Protein AF-A0A2V9JL42-F1 (afdb_monomer_lite)

Secondary structure (DSSP, 8-state):
-------------------------PPPPPPPPGGGG-----GGG-EEEESTTSSSSEEEEEEEEEGGG-SSS--EEEEEEE--

Radius of gyration: 34.68 Å; chains: 1; bounding box: 93×29×80 Å

pLDDT: mean 77.69, std 18.37, range [42.59, 96.94]

Sequence (84 aa):
MSSLRVTTFLLVTGLLTLSQTGQQKGAPKASPSLPLRIFRTDPARYQNAVKAHSGAGSLRYMILIDGSIFNTNLLFIHRGVLAP

Foldseek 3Di:
DDDDDDDDDDDPDDPPPPPPPPPPPPDPDDDDDPVVVDFDDDPVQWDKDQCVPVDHDIKIKGFRFAQVPDPDPDGGDMDIDGDD

Structure (mmCIF, N/CA/C/O backbone):
data_AF-A0A2V9JL42-F1
#
_entry.id   AF-A0A2V9JL42-F1
#
loop_
_atom_site.group_PDB
_atom_site.id
_atom_site.type_symbol
_atom_site.label_atom_id
_atom_site.label_alt_id
_atom_site.label_comp_id
_atom_site.label_asym_id
_atom_site.label_entity_id
_atom_site.label_seq_id
_atom_site.pdbx_PDB_ins_code
_atom_site.Cartn_x
_atom_site.Cartn_y
_atom_site.Cartn_z
_atom_site.occupancy
_atom_site.B_iso_or_equiv
_atom_site.auth_seq_id
_atom_site.auth_comp_id
_atom_site.auth_asym_id
_atom_site.auth_atom_id
_atom_site.pdbx_PDB_model_num
ATOM 1 N N . MET A 1 1 ? -77.247 -18.546 66.071 1.00 48.66 1 MET A N 1
ATOM 2 C CA . MET A 1 1 ? -76.224 -18.536 65.002 1.00 48.66 1 MET A CA 1
ATOM 3 C C . MET A 1 1 ? -76.822 -17.783 63.823 1.00 48.66 1 MET A C 1
ATOM 5 O O . MET A 1 1 ? -77.695 -18.323 63.165 1.00 48.66 1 MET A O 1
ATOM 9 N N . SER A 1 2 ? -76.478 -16.509 63.636 1.00 48.75 2 SER A N 1
ATOM 10 C CA . SER A 1 2 ? -76.932 -15.714 62.486 1.00 48.75 2 SER A CA 1
ATOM 11 C C . SER A 1 2 ? -75.823 -14.730 62.135 1.00 48.75 2 SER A C 1
ATOM 13 O O . SER A 1 2 ? -75.304 -14.039 63.012 1.00 48.75 2 SER A O 1
ATOM 15 N N . SER A 1 3 ? -75.362 -14.819 60.893 1.00 44.72 3 SER A N 1
ATOM 16 C CA . SER A 1 3 ? -74.051 -14.385 60.429 1.00 44.72 3 SER A CA 1
ATOM 17 C C . SER A 1 3 ? -73.970 -12.892 60.116 1.00 44.72 3 SER A C 1
ATOM 19 O O . SER A 1 3 ? -74.824 -12.311 59.451 1.00 44.72 3 SER A O 1
ATOM 21 N N . LEU A 1 4 ? -72.852 -12.348 60.583 1.00 46.34 4 LEU A N 1
ATOM 22 C CA . LEU A 1 4 ? -72.173 -11.090 60.303 1.00 46.34 4 LEU A CA 1
ATOM 23 C C . LEU A 1 4 ? -72.356 -10.548 58.869 1.00 46.34 4 LEU A C 1
ATOM 25 O O . LEU A 1 4 ? -72.104 -11.244 57.887 1.00 46.34 4 LEU A O 1
ATOM 29 N N . ARG A 1 5 ? -72.724 -9.265 58.764 1.00 62.75 5 ARG A N 1
ATOM 30 C CA . ARG A 1 5 ? -72.647 -8.472 57.528 1.00 62.75 5 ARG A CA 1
ATOM 31 C C . ARG A 1 5 ? -71.200 -8.036 57.293 1.00 62.75 5 ARG A C 1
ATOM 33 O O . ARG A 1 5 ? -70.595 -7.483 58.206 1.00 62.75 5 ARG A O 1
ATOM 40 N N . VAL A 1 6 ? -70.677 -8.205 56.079 1.00 45.56 6 VAL A N 1
ATOM 41 C CA . VAL A 1 6 ? -69.418 -7.574 55.651 1.00 45.56 6 VAL A CA 1
ATOM 42 C C . VAL A 1 6 ? -69.632 -6.933 54.286 1.00 45.56 6 VAL A C 1
ATOM 44 O O . VAL A 1 6 ? -69.812 -7.596 53.269 1.00 45.56 6 VAL A O 1
ATOM 47 N N . THR A 1 7 ? -69.672 -5.609 54.328 1.00 48.75 7 THR A N 1
ATOM 48 C CA . THR A 1 7 ? -69.772 -4.675 53.214 1.00 48.75 7 THR A CA 1
ATOM 49 C C . THR A 1 7 ? -68.495 -4.718 52.376 1.00 48.75 7 THR A C 1
ATO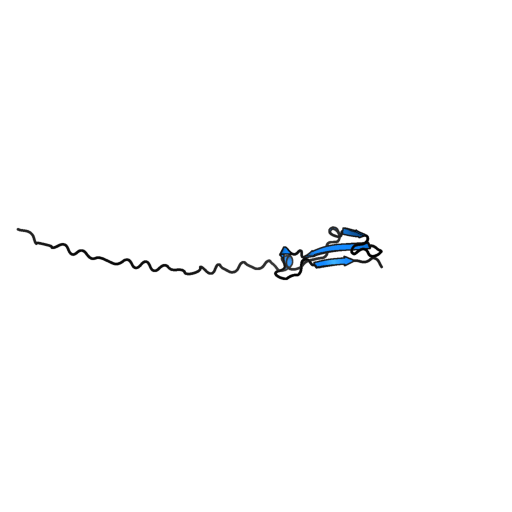M 51 O O . THR A 1 7 ? -67.392 -4.584 52.900 1.00 48.75 7 THR A O 1
ATOM 54 N N . THR A 1 8 ? -68.656 -4.884 51.066 1.00 45.41 8 THR A N 1
ATOM 55 C CA . THR A 1 8 ? -67.620 -4.772 50.036 1.00 45.41 8 THR A CA 1
ATOM 56 C C . THR A 1 8 ? -66.876 -3.435 50.133 1.00 45.41 8 THR A C 1
ATOM 58 O O . THR A 1 8 ? -67.476 -2.382 49.934 1.00 45.41 8 THR A O 1
ATOM 61 N N . PHE A 1 9 ? -65.565 -3.473 50.385 1.00 42.59 9 PHE A N 1
ATOM 62 C CA . PHE A 1 9 ? -64.663 -2.334 50.194 1.00 42.59 9 PHE A CA 1
ATOM 63 C C . PHE A 1 9 ? -63.774 -2.627 48.981 1.00 42.59 9 PHE A C 1
ATOM 65 O O . PHE A 1 9 ? -62.907 -3.498 49.022 1.00 42.59 9 PHE A O 1
ATOM 72 N N . LEU A 1 10 ? -64.043 -1.938 47.872 1.00 45.91 10 LEU A N 1
ATOM 73 C CA . LEU A 1 10 ? -63.291 -2.050 46.626 1.00 45.91 10 LEU A CA 1
ATOM 74 C C . LEU A 1 10 ? -62.007 -1.211 46.760 1.00 45.91 10 LEU A C 1
ATOM 76 O O . LEU A 1 10 ? -62.036 0.0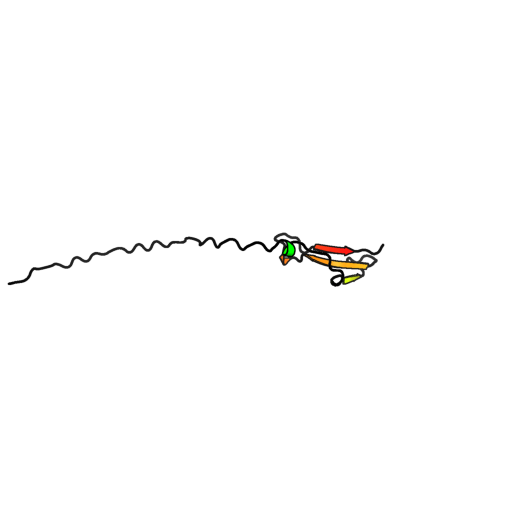11 46.622 1.00 45.91 10 LEU A O 1
ATOM 80 N N . LEU A 1 11 ? -60.888 -1.858 47.092 1.00 44.25 11 LEU A N 1
ATOM 81 C CA . LEU A 1 11 ? -59.570 -1.225 47.167 1.00 44.25 11 LEU A CA 1
ATOM 82 C C . LEU A 1 11 ? -58.999 -1.096 45.743 1.00 44.25 11 LEU A C 1
ATOM 84 O O . LEU A 1 11 ? -58.498 -2.061 45.170 1.00 44.25 11 LEU A O 1
ATOM 88 N N . VAL A 1 12 ? -59.105 0.098 45.156 1.00 48.97 12 VAL A N 1
ATOM 89 C CA . VAL A 1 12 ? -58.421 0.462 43.906 1.00 48.97 12 VAL A CA 1
ATOM 90 C C . VAL A 1 12 ? -56.942 0.683 44.222 1.00 48.97 12 VAL A C 1
ATOM 92 O O . VAL A 1 12 ? -56.518 1.780 44.580 1.00 48.97 12 VAL A O 1
ATOM 95 N N . THR A 1 13 ? -56.147 -0.380 44.129 1.00 54.75 13 THR A N 1
ATOM 96 C CA . THR A 1 13 ? -54.688 -0.306 44.250 1.00 54.75 13 THR A CA 1
ATOM 97 C C . THR A 1 13 ? -54.107 0.091 42.894 1.00 54.75 13 THR A C 1
ATOM 99 O O . THR A 1 13 ? -54.017 -0.722 41.975 1.00 54.75 13 THR A O 1
ATOM 102 N N . GLY A 1 14 ? -53.744 1.368 42.751 1.00 45.53 14 GLY A N 1
ATOM 103 C CA . GLY A 1 14 ? -53.034 1.888 41.586 1.00 45.53 14 GLY A CA 1
ATOM 104 C C . GLY A 1 14 ? -51.671 1.216 41.427 1.00 45.53 14 GLY A C 1
ATOM 105 O O . GLY A 1 14 ? -50.755 1.454 42.213 1.00 45.53 14 GLY A O 1
ATOM 106 N N . LEU A 1 15 ? -51.534 0.377 40.400 1.00 55.62 15 LEU A N 1
ATOM 107 C CA . LEU A 1 15 ? -50.272 -0.251 40.025 1.00 55.62 15 LEU A CA 1
ATOM 108 C C . LEU A 1 15 ? -49.467 0.736 39.168 1.00 55.62 15 LEU A C 1
ATOM 110 O O . LEU A 1 15 ? -49.526 0.721 37.940 1.00 55.62 15 LEU A O 1
ATOM 114 N N . LEU A 1 16 ? -48.746 1.635 39.840 1.00 47.75 16 LEU A N 1
ATOM 115 C CA . LEU A 1 16 ? -47.770 2.533 39.228 1.00 47.75 16 LEU A CA 1
ATOM 116 C C . LEU A 1 16 ? -46.648 1.684 38.605 1.00 47.75 16 LEU A C 1
ATOM 118 O O . LEU A 1 16 ? -45.724 1.244 39.287 1.00 47.75 16 LEU A O 1
ATOM 122 N N . THR A 1 17 ? -46.750 1.405 37.305 1.00 59.53 17 THR A N 1
ATOM 123 C CA . THR A 1 17 ? -45.715 0.701 36.541 1.00 59.53 17 THR A CA 1
ATOM 124 C C . THR A 1 17 ? -44.580 1.686 36.278 1.00 59.53 17 THR A C 1
ATOM 126 O O . THR A 1 17 ? -44.592 2.444 35.309 1.00 59.53 17 THR A O 1
ATOM 129 N N . LEU A 1 18 ? -43.604 1.724 37.186 1.00 60.69 18 LEU A N 1
ATOM 130 C CA . LEU A 1 18 ? -42.370 2.473 36.985 1.00 60.69 18 LEU A CA 1
ATOM 131 C C . LEU A 1 18 ? -41.615 1.815 35.820 1.00 60.69 18 LEU A C 1
ATOM 133 O O . LEU A 1 18 ? -40.991 0.766 35.975 1.00 60.69 18 LEU A O 1
ATOM 137 N N . SER A 1 19 ? -41.723 2.404 34.629 1.00 57.06 19 SER A N 1
ATOM 138 C CA . SER A 1 19 ? -40.950 1.991 33.461 1.00 57.06 19 SER A CA 1
ATOM 139 C C . SER A 1 19 ? -39.476 2.268 33.746 1.00 57.06 19 SER A C 1
ATOM 141 O O . SER A 1 19 ? -39.015 3.403 33.644 1.00 57.06 19 SER A O 1
ATOM 143 N N . GLN A 1 20 ? -38.733 1.239 34.151 1.00 58.66 20 GLN A N 1
ATOM 144 C CA . GLN A 1 20 ? -37.279 1.299 34.230 1.00 58.66 20 GLN A CA 1
ATOM 145 C C . GLN A 1 20 ? -36.718 1.383 32.806 1.00 58.66 20 GLN A C 1
ATOM 147 O O . GLN A 1 20 ? -36.391 0.373 32.191 1.00 58.66 20 GLN A O 1
ATOM 152 N N . THR A 1 21 ? -36.544 2.593 32.280 1.00 52.06 21 THR A N 1
ATOM 153 C CA . THR A 1 21 ? -35.627 2.843 31.159 1.00 52.06 21 THR A CA 1
ATOM 154 C C . THR A 1 21 ? -34.193 2.886 31.690 1.00 52.06 21 THR A C 1
ATOM 156 O O . THR A 1 21 ? -33.487 3.884 31.565 1.00 52.06 21 THR A O 1
ATOM 159 N N . GLY A 1 22 ? -33.762 1.816 32.356 1.00 51.34 22 GLY A N 1
ATOM 160 C CA . GLY A 1 22 ? -32.353 1.605 32.644 1.00 51.34 22 GLY A CA 1
ATOM 161 C C . GLY A 1 22 ? -31.709 1.082 31.371 1.00 51.34 22 GLY A C 1
ATOM 162 O O . GLY A 1 22 ? -31.874 -0.091 31.049 1.00 51.34 22 GLY A O 1
ATOM 163 N N . GLN A 1 23 ? -30.998 1.933 30.624 1.00 59.59 23 GLN A N 1
ATOM 164 C CA . GLN A 1 23 ? -30.086 1.439 29.597 1.00 59.59 23 GLN A CA 1
ATOM 165 C C . GLN A 1 23 ? -29.120 0.463 30.271 1.00 59.59 23 GLN A C 1
ATOM 167 O O . GLN A 1 23 ? -28.242 0.874 31.033 1.00 59.59 23 GLN A O 1
ATOM 172 N N . GLN A 1 24 ? -29.288 -0.834 30.005 1.00 58.09 24 GLN A N 1
ATOM 173 C CA . GLN A 1 24 ? -28.269 -1.825 30.306 1.00 58.09 24 GLN A CA 1
ATOM 174 C C . GLN A 1 24 ? -27.024 -1.406 29.528 1.00 58.09 24 GLN A C 1
ATOM 176 O O . GLN A 1 24 ? -26.931 -1.593 28.315 1.00 58.09 24 GLN A O 1
ATOM 181 N N . LYS A 1 25 ? -26.083 -0.768 30.226 1.00 59.75 25 LYS A N 1
ATOM 182 C CA . LYS A 1 25 ? -24.759 -0.447 29.709 1.00 59.75 25 LYS A CA 1
ATOM 183 C C . LYS A 1 25 ? -24.072 -1.781 29.441 1.00 59.75 25 LYS A C 1
ATOM 185 O O . LYS A 1 25 ? -23.504 -2.378 30.352 1.00 59.75 25 LYS A O 1
ATOM 190 N N . GLY A 1 26 ? -24.215 -2.280 28.213 1.00 59.84 26 GLY A N 1
ATOM 191 C CA . GLY A 1 26 ? -23.558 -3.500 27.765 1.00 59.84 26 GLY A CA 1
ATOM 192 C C . GLY A 1 26 ? -22.078 -3.433 28.123 1.00 59.84 26 GLY A C 1
ATOM 193 O O . GLY A 1 26 ? -21.449 -2.379 27.982 1.00 59.84 26 GLY A O 1
ATOM 194 N N . ALA A 1 27 ? -21.539 -4.533 28.649 1.00 72.69 27 ALA A N 1
ATOM 195 C CA . ALA A 1 27 ? -20.122 -4.620 28.968 1.00 72.69 27 ALA A CA 1
ATOM 196 C C . ALA A 1 27 ? -19.293 -4.208 27.735 1.00 72.69 27 ALA A C 1
ATOM 198 O O . ALA A 1 27 ? -19.655 -4.578 26.611 1.00 72.69 27 ALA A O 1
ATOM 199 N N . PRO A 1 28 ? -18.212 -3.427 27.905 1.00 69.94 28 PRO A N 1
ATOM 200 C CA . PRO A 1 28 ? -17.401 -2.994 26.779 1.00 69.94 28 PRO A CA 1
ATOM 201 C C . PRO A 1 28 ? -16.883 -4.220 26.026 1.00 69.94 28 PRO A C 1
ATOM 203 O O . PRO A 1 28 ? -16.297 -5.128 26.618 1.00 69.94 28 PRO A O 1
ATOM 206 N N . LYS A 1 29 ? -17.112 -4.248 24.710 1.00 74.38 29 LYS A N 1
ATOM 207 C CA . LYS A 1 29 ? -16.557 -5.271 23.822 1.00 74.38 29 LYS A CA 1
ATOM 208 C C . LYS A 1 29 ? -15.041 -5.298 24.018 1.00 74.38 29 LYS A C 1
ATOM 210 O O . LYS A 1 29 ? -14.387 -4.269 23.860 1.00 74.38 29 LYS A O 1
ATOM 215 N N . ALA A 1 30 ? -14.497 -6.459 24.377 1.00 79.12 30 ALA A N 1
ATOM 216 C CA . ALA A 1 30 ? -13.064 -6.614 24.582 1.00 79.12 30 ALA A CA 1
ATOM 217 C C . ALA A 1 30 ? -12.301 -6.197 23.316 1.00 79.12 30 ALA A C 1
ATOM 219 O O . ALA A 1 30 ? -12.635 -6.619 22.205 1.00 79.12 30 ALA A O 1
ATOM 220 N N . SER A 1 31 ? -11.274 -5.365 23.488 1.00 77.69 31 SER A N 1
ATOM 221 C CA . SER A 1 31 ? -10.381 -4.999 22.392 1.00 77.69 31 SER A CA 1
ATOM 222 C C . SER A 1 31 ? -9.667 -6.248 21.861 1.00 77.69 31 SER A C 1
ATOM 224 O O . SER A 1 31 ? -9.293 -7.111 22.661 1.00 77.69 31 SER A O 1
ATOM 226 N N . PRO A 1 32 ? -9.408 -6.348 20.544 1.00 78.94 32 PRO A N 1
ATOM 227 C CA . PRO A 1 32 ? -8.633 -7.450 19.977 1.00 78.94 32 PRO A CA 1
ATOM 228 C C . PRO A 1 32 ? -7.282 -7.625 20.688 1.00 78.94 32 PRO A C 1
ATOM 230 O O . PRO A 1 32 ? -6.700 -6.665 21.206 1.00 78.94 32 PRO A O 1
ATOM 233 N N . SER A 1 33 ? -6.738 -8.842 20.703 1.00 83.31 33 SER A N 1
ATOM 234 C CA . SER A 1 33 ? -5.402 -9.097 21.259 1.00 83.31 33 SER A CA 1
ATOM 235 C C . SER A 1 33 ? -4.327 -8.259 20.540 1.00 83.31 33 SER A C 1
ATOM 237 O O . SER A 1 33 ? -4.519 -7.818 19.407 1.00 83.31 33 SER A O 1
ATOM 239 N N . LEU A 1 34 ? -3.189 -7.988 21.193 1.00 79.69 34 LEU A N 1
ATOM 240 C CA . LEU A 1 34 ? -2.099 -7.202 20.586 1.00 79.69 34 LEU A CA 1
ATOM 241 C C . LEU A 1 34 ? -1.625 -7.753 19.225 1.00 79.69 34 LEU A C 1
ATOM 243 O O . LEU A 1 34 ? -1.440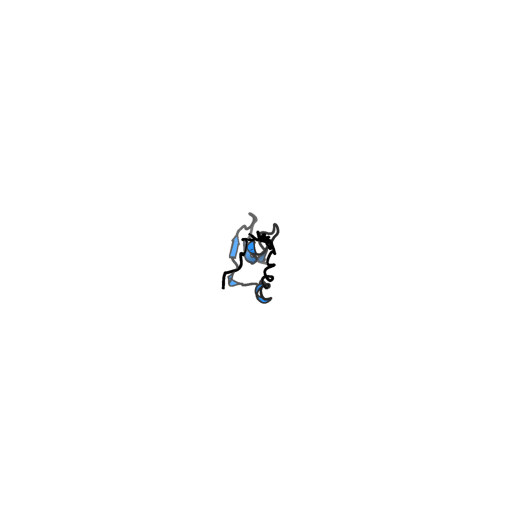 -6.947 18.314 1.00 79.69 34 LEU A O 1
ATOM 247 N N . PRO A 1 35 ? -1.485 -9.080 19.015 1.00 79.62 35 PRO A N 1
ATOM 248 C CA . PRO A 1 35 ? -1.122 -9.619 17.704 1.00 79.62 35 PRO A C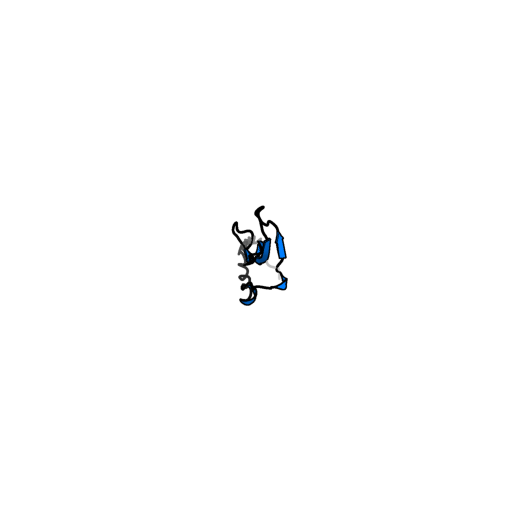A 1
ATOM 249 C C . PRO A 1 35 ? -2.089 -9.229 16.582 1.00 79.62 35 PRO A C 1
ATOM 251 O O . PRO A 1 35 ? -1.636 -9.013 15.463 1.00 79.62 35 PRO A O 1
ATOM 254 N N . LEU A 1 36 ? -3.381 -9.079 16.893 1.00 77.19 36 LEU A N 1
ATOM 255 C CA . LEU A 1 36 ? -4.421 -8.658 15.947 1.00 77.19 36 LEU A CA 1
ATOM 256 C C . LEU A 1 36 ? -4.430 -7.142 15.689 1.00 77.19 36 LEU A C 1
ATOM 258 O O . LEU A 1 36 ? -5.149 -6.679 14.812 1.00 77.19 36 LEU A O 1
ATOM 262 N N . ARG A 1 37 ? -3.646 -6.362 16.444 1.00 79.25 37 ARG A N 1
ATOM 263 C CA . ARG A 1 37 ? -3.502 -4.904 16.286 1.00 79.25 37 ARG A CA 1
ATOM 264 C C . ARG A 1 37 ? -2.199 -4.492 15.597 1.00 79.25 37 ARG A C 1
ATOM 266 O O . ARG A 1 37 ? -2.044 -3.326 15.248 1.00 79.25 37 ARG A O 1
ATOM 273 N N . ILE A 1 38 ? -1.257 -5.421 15.414 1.00 86.31 38 ILE A N 1
ATOM 274 C CA . ILE A 1 38 ? 0.044 -5.156 14.786 1.00 86.31 38 ILE A CA 1
ATOM 275 C C . ILE A 1 38 ? 0.028 -5.695 13.358 1.00 86.31 38 ILE A C 1
ATOM 277 O O . ILE A 1 38 ? 0.174 -6.898 13.127 1.00 86.31 38 ILE A O 1
ATOM 281 N N . PHE A 1 39 ? -0.088 -4.786 12.395 1.00 88.94 39 PHE A N 1
ATOM 282 C CA . PHE A 1 39 ? -0.013 -5.113 10.976 1.00 88.94 39 PHE A CA 1
ATOM 283 C C . PHE A 1 39 ? 1.442 -5.353 10.565 1.00 88.94 39 PHE A C 1
ATOM 285 O O . PHE A 1 39 ? 2.323 -4.530 10.820 1.00 88.94 39 PHE A O 1
ATOM 292 N N . ARG A 1 40 ? 1.704 -6.501 9.938 1.00 91.06 40 ARG A N 1
ATOM 293 C CA . ARG A 1 40 ? 3.049 -6.931 9.535 1.00 91.06 40 ARG A CA 1
ATOM 294 C C . ARG A 1 40 ? 3.194 -6.923 8.024 1.00 91.06 40 ARG A C 1
ATOM 296 O O . ARG A 1 40 ? 2.221 -7.034 7.285 1.00 91.06 40 ARG A O 1
ATOM 303 N N . THR A 1 41 ? 4.441 -6.799 7.581 1.00 93.31 41 THR A N 1
ATOM 304 C CA . THR A 1 41 ? 4.771 -6.999 6.172 1.00 93.31 41 THR A CA 1
ATOM 305 C C . THR A 1 41 ? 4.610 -8.461 5.802 1.00 93.31 41 THR A C 1
ATOM 307 O O . THR A 1 41 ? 5.128 -9.326 6.500 1.00 93.31 41 THR A O 1
ATOM 310 N N . ASP A 1 42 ? 3.927 -8.701 4.689 1.00 93.62 42 ASP A N 1
ATOM 311 C CA . ASP A 1 42 ? 3.791 -10.012 4.070 1.00 93.62 42 ASP A CA 1
ATOM 312 C C . ASP A 1 42 ? 4.229 -9.902 2.599 1.00 93.62 42 ASP A C 1
ATOM 314 O O . ASP A 1 42 ? 3.530 -9.272 1.796 1.00 93.62 42 ASP A O 1
ATOM 318 N N . PRO A 1 43 ? 5.392 -10.469 2.229 1.00 93.56 43 PRO A N 1
ATOM 319 C CA . PRO A 1 43 ? 5.900 -10.424 0.861 1.00 93.56 43 PRO A CA 1
ATOM 320 C C . PRO A 1 43 ? 4.938 -11.001 -0.184 1.00 93.56 43 PRO A C 1
ATOM 322 O O . PRO A 1 43 ? 4.948 -10.530 -1.323 1.00 93.56 43 PRO A O 1
ATOM 325 N N . ALA A 1 44 ? 4.097 -11.972 0.190 1.00 96.81 44 ALA A N 1
ATOM 326 C CA . ALA A 1 44 ? 3.157 -12.621 -0.724 1.00 96.81 44 ALA A CA 1
ATOM 327 C C . ALA A 1 44 ? 1.965 -11.722 -1.095 1.00 96.81 44 ALA A C 1
ATOM 329 O O . ALA A 1 44 ? 1.275 -11.979 -2.077 1.00 96.81 44 ALA A O 1
ATOM 330 N N . ARG A 1 45 ? 1.728 -10.648 -0.331 1.00 95.88 45 ARG A N 1
ATOM 331 C CA . ARG A 1 45 ? 0.607 -9.717 -0.537 1.00 95.88 45 ARG A CA 1
ATOM 332 C C . ARG A 1 45 ? 0.963 -8.500 -1.390 1.00 95.88 45 ARG A C 1
ATOM 334 O O . ARG A 1 45 ? 0.112 -7.633 -1.589 1.00 95.88 45 ARG A O 1
ATOM 341 N N . TYR A 1 46 ? 2.202 -8.405 -1.872 1.00 96.94 46 TYR A N 1
ATOM 342 C CA . TYR A 1 46 ? 2.611 -7.311 -2.747 1.00 96.94 46 TYR A CA 1
ATOM 343 C C . TYR A 1 46 ? 2.085 -7.493 -4.163 1.00 96.94 46 TYR A C 1
ATOM 345 O O . TYR A 1 46 ? 2.293 -8.533 -4.779 1.00 96.94 46 TYR A O 1
ATOM 353 N N . GLN A 1 47 ? 1.523 -6.418 -4.698 1.00 95.75 47 GLN A N 1
ATOM 354 C CA . GLN A 1 47 ? 1.109 -6.292 -6.084 1.00 95.75 47 GLN A CA 1
ATOM 355 C C . GLN A 1 47 ? 1.981 -5.276 -6.816 1.00 95.75 47 GLN A C 1
ATOM 357 O O . GLN A 1 47 ? 2.494 -4.328 -6.217 1.00 95.75 47 GLN A O 1
ATOM 362 N N . ASN A 1 48 ? 2.144 -5.472 -8.122 1.00 95.38 48 ASN A N 1
ATOM 363 C CA . ASN A 1 48 ? 2.845 -4.531 -8.987 1.00 95.38 48 ASN A CA 1
ATOM 364 C C . ASN A 1 48 ? 1.841 -3.534 -9.579 1.00 95.38 48 ASN A C 1
ATOM 366 O O . ASN A 1 48 ? 0.864 -3.939 -10.203 1.00 95.38 48 ASN A O 1
ATOM 370 N N . ALA A 1 49 ? 2.109 -2.239 -9.429 1.00 93.81 49 ALA A N 1
ATOM 371 C CA . ALA A 1 49 ? 1.398 -1.164 -10.107 1.00 93.81 49 ALA A CA 1
ATOM 372 C C . ALA A 1 49 ? 2.355 -0.425 -11.044 1.00 93.81 49 ALA A C 1
ATOM 374 O O . ALA A 1 49 ? 3.362 0.134 -10.610 1.00 93.81 49 ALA A O 1
ATOM 375 N N . VAL A 1 50 ? 2.022 -0.400 -12.331 1.00 93.88 50 VAL A N 1
ATOM 376 C CA . VAL A 1 50 ? 2.735 0.384 -13.346 1.00 93.88 50 VAL A CA 1
ATOM 377 C C . VAL A 1 50 ? 2.014 1.717 -13.501 1.00 93.88 50 VAL A C 1
ATOM 379 O O . VAL A 1 50 ? 0.785 1.736 -13.550 1.00 93.88 50 VAL A O 1
ATOM 382 N N . LYS A 1 51 ? 2.757 2.829 -13.560 1.00 92.06 51 LYS A N 1
ATOM 383 C CA . LYS A 1 51 ? 2.184 4.185 -13.647 1.00 92.06 51 LYS A CA 1
ATOM 384 C C . LYS A 1 51 ? 1.110 4.459 -12.580 1.00 92.06 51 LYS A C 1
ATOM 386 O O . LYS A 1 51 ? 0.066 5.028 -12.883 1.00 92.06 51 LYS A O 1
ATOM 391 N N . ALA A 1 52 ? 1.373 4.073 -11.325 1.00 88.75 52 ALA A N 1
ATOM 392 C CA . ALA A 1 52 ? 0.399 4.108 -10.221 1.00 88.75 52 ALA A CA 1
ATOM 393 C C . ALA A 1 52 ? -0.326 5.462 -10.035 1.00 88.75 52 ALA A C 1
ATOM 395 O O . ALA A 1 52 ? -1.450 5.489 -9.549 1.00 88.75 52 ALA A O 1
ATOM 396 N N . HIS A 1 53 ? 0.301 6.569 -10.450 1.00 89.75 53 HIS A N 1
ATOM 397 C CA . HIS A 1 53 ? -0.272 7.920 -10.425 1.00 89.75 53 HIS A CA 1
ATOM 398 C C . HIS A 1 53 ? -0.014 8.661 -11.748 1.00 89.75 53 HIS A C 1
ATOM 400 O O . HIS A 1 53 ? 0.395 9.819 -11.749 1.00 89.75 53 HIS A O 1
ATOM 406 N N . SER A 1 54 ? -0.139 7.963 -12.882 1.00 89.81 54 SER A N 1
ATOM 407 C CA . SER A 1 54 ? 0.116 8.483 -14.241 1.00 89.81 54 SER A CA 1
ATOM 408 C C . SER A 1 54 ? 1.555 8.946 -14.534 1.00 89.81 54 SER A C 1
ATOM 410 O O . SER A 1 54 ? 1.852 9.345 -15.657 1.00 89.81 54 SER A O 1
ATOM 412 N N . GLY A 1 55 ? 2.465 8.859 -13.562 1.00 88.12 55 GLY A N 1
ATOM 413 C CA . GLY A 1 55 ? 3.899 9.081 -13.745 1.00 88.12 55 GLY A CA 1
ATOM 414 C C . GLY A 1 55 ? 4.617 7.891 -14.387 1.00 88.12 55 GLY A C 1
ATOM 415 O O . GLY A 1 55 ? 4.048 6.813 -14.557 1.00 88.12 55 GLY A O 1
ATOM 416 N N . ALA A 1 56 ? 5.890 8.078 -14.730 1.00 90.62 56 ALA A N 1
ATOM 417 C CA . ALA A 1 56 ? 6.748 6.996 -15.200 1.00 90.62 56 ALA A CA 1
ATOM 418 C C . ALA A 1 56 ? 7.146 6.051 -14.051 1.00 90.62 56 ALA A C 1
ATOM 420 O O . ALA A 1 56 ? 7.265 6.466 -12.900 1.00 90.62 56 ALA A O 1
ATOM 421 N N . GLY A 1 57 ? 7.388 4.784 -14.387 1.00 91.62 57 GLY A N 1
ATOM 422 C CA . GLY A 1 57 ? 7.899 3.782 -13.454 1.00 91.62 57 GLY A CA 1
ATOM 423 C C . GLY A 1 57 ? 6.838 2.870 -12.841 1.00 91.62 57 GLY A C 1
ATOM 424 O O . GLY A 1 57 ? 5.670 2.842 -13.249 1.00 91.62 57 GLY A O 1
ATOM 425 N N . SER A 1 58 ? 7.296 2.092 -11.865 1.00 93.69 58 SER A N 1
ATOM 426 C CA . SER A 1 58 ? 6.533 1.027 -11.221 1.00 93.69 58 SER A CA 1
ATOM 427 C C . SER A 1 58 ? 6.693 1.095 -9.707 1.00 93.69 58 SER A C 1
ATOM 429 O O . SER A 1 58 ? 7.755 1.444 -9.194 1.00 93.69 58 SER A O 1
ATOM 431 N N . LEU A 1 59 ? 5.637 0.713 -8.998 1.00 94.50 59 LEU A N 1
ATOM 432 C CA . LEU A 1 59 ? 5.589 0.601 -7.547 1.00 94.50 59 LEU A CA 1
ATOM 433 C C . LEU A 1 59 ? 5.133 -0.811 -7.185 1.00 94.50 59 LEU A C 1
ATOM 435 O O . LEU A 1 59 ? 4.120 -1.285 -7.701 1.00 94.50 59 LEU A O 1
ATOM 439 N N . ARG A 1 60 ? 5.826 -1.466 -6.254 1.00 96.38 60 ARG A N 1
ATOM 440 C CA . ARG A 1 60 ? 5.264 -2.635 -5.568 1.00 96.38 60 ARG A CA 1
ATOM 441 C C . ARG A 1 60 ? 4.531 -2.152 -4.334 1.00 96.38 60 ARG A C 1
ATOM 443 O O . ARG A 1 60 ? 5.108 -1.394 -3.562 1.00 96.38 60 ARG A O 1
ATOM 450 N N . TYR A 1 61 ? 3.296 -2.575 -4.112 1.00 95.81 61 TYR A N 1
ATOM 451 C CA . TYR A 1 61 ? 2.538 -2.143 -2.941 1.00 95.81 61 TYR A CA 1
ATOM 452 C C . TYR A 1 61 ? 1.761 -3.285 -2.298 1.00 95.81 61 TYR A C 1
ATOM 454 O O . TYR A 1 61 ? 1.365 -4.231 -2.969 1.00 95.81 61 TYR A O 1
ATOM 462 N N . MET A 1 62 ? 1.513 -3.179 -0.996 1.00 96.00 62 MET A N 1
ATOM 463 C CA . MET A 1 62 ? 0.561 -4.029 -0.281 1.00 96.00 62 MET A CA 1
ATOM 464 C C . MET A 1 62 ? -0.373 -3.167 0.572 1.00 96.00 62 MET A C 1
ATOM 466 O O . MET A 1 62 ? 0.051 -2.144 1.121 1.00 96.00 62 MET A O 1
ATOM 470 N N . ILE A 1 63 ? -1.625 -3.600 0.725 1.00 93.25 63 ILE A N 1
ATOM 471 C CA . ILE A 1 63 ? -2.558 -2.995 1.683 1.00 93.25 63 ILE A CA 1
ATOM 472 C C . ILE A 1 63 ? -2.166 -3.460 3.085 1.00 93.25 63 ILE A C 1
ATOM 474 O O . ILE A 1 63 ? -2.272 -4.647 3.402 1.00 93.25 63 ILE A O 1
ATOM 478 N N . LEU A 1 64 ? -1.689 -2.536 3.919 1.00 93.00 64 LEU A N 1
ATOM 479 C CA . LEU A 1 64 ? -1.329 -2.831 5.304 1.00 93.00 64 LEU A CA 1
ATOM 480 C C . LEU A 1 64 ? -2.560 -2.741 6.210 1.00 93.00 64 LEU A C 1
ATOM 482 O O . LEU A 1 64 ? -2.771 -3.635 7.022 1.00 93.00 64 LEU A O 1
ATOM 486 N N . ILE A 1 65 ? -3.365 -1.690 6.032 1.00 91.69 65 ILE A N 1
ATOM 487 C CA . ILE A 1 65 ? -4.613 -1.442 6.762 1.00 91.69 65 ILE A CA 1
ATOM 488 C C . ILE A 1 65 ? -5.658 -0.946 5.763 1.00 91.69 65 ILE A C 1
ATOM 490 O O . ILE A 1 65 ? -5.364 -0.044 4.978 1.00 91.69 65 ILE A O 1
ATOM 494 N N . ASP A 1 66 ? -6.859 -1.515 5.791 1.00 89.12 66 ASP A N 1
ATOM 495 C CA . ASP A 1 66 ? -7.992 -1.032 5.000 1.00 89.12 66 ASP A CA 1
ATOM 496 C C . ASP A 1 66 ? -8.885 -0.053 5.789 1.00 89.12 66 ASP A C 1
ATOM 498 O O . ASP A 1 66 ? -8.723 0.151 6.995 1.00 89.12 66 ASP A O 1
ATOM 502 N N . GLY A 1 67 ? -9.830 0.572 5.085 1.00 90.88 67 GLY A N 1
ATOM 503 C CA . GLY A 1 67 ? -10.708 1.610 5.624 1.00 90.88 67 GLY A CA 1
ATOM 504 C C . GLY A 1 67 ? -11.604 1.167 6.780 1.00 90.88 67 GLY A C 1
ATOM 505 O O . GLY A 1 67 ? -11.998 2.008 7.582 1.00 90.88 67 GLY A O 1
ATOM 506 N N . SER A 1 68 ? -11.895 -0.132 6.921 1.00 88.44 68 SER A N 1
ATOM 507 C CA . SER A 1 68 ? -12.796 -0.639 7.970 1.00 88.44 68 SER A CA 1
ATOM 508 C C . SER A 1 68 ? -12.271 -0.402 9.392 1.00 88.44 68 SER A C 1
ATOM 510 O O . SER A 1 68 ? -13.042 -0.437 10.351 1.00 88.44 68 SER A O 1
ATOM 512 N N . ILE A 1 69 ? -10.967 -0.146 9.535 1.00 86.62 69 ILE A N 1
ATOM 513 C CA . ILE A 1 69 ? -10.298 0.078 10.819 1.00 86.62 69 ILE A CA 1
ATOM 514 C C . ILE A 1 69 ? -10.378 1.552 11.259 1.00 86.62 69 ILE A C 1
ATOM 516 O O . ILE A 1 69 ? -10.215 1.846 12.446 1.00 86.62 69 ILE A O 1
ATOM 520 N N . PHE A 1 70 ? -10.621 2.493 10.341 1.00 87.81 70 PHE A N 1
ATOM 521 C CA . PHE A 1 70 ? -10.567 3.925 10.637 1.00 87.81 70 PHE A CA 1
ATOM 522 C C . PHE A 1 70 ? -11.952 4.514 10.920 1.00 87.81 70 PHE A C 1
ATOM 524 O O . PHE A 1 70 ? -12.917 4.256 10.212 1.00 87.81 70 PHE A O 1
ATOM 531 N N . ASN A 1 71 ? -12.027 5.385 11.930 1.00 89.75 71 ASN A N 1
ATOM 532 C CA . ASN A 1 71 ? -13.150 6.304 12.136 1.00 89.75 71 ASN A CA 1
ATOM 533 C C . ASN A 1 71 ? -12.699 7.745 11.839 1.00 89.75 71 ASN A C 1
ATOM 535 O O . ASN A 1 71 ? -12.763 8.635 12.685 1.00 89.75 71 ASN A O 1
ATOM 539 N N . THR A 1 72 ? -12.097 7.927 10.665 1.00 91.62 72 THR A N 1
ATOM 540 C CA . THR A 1 72 ? -11.549 9.191 10.157 1.00 91.62 72 THR A CA 1
ATOM 541 C C . THR A 1 72 ? -11.741 9.234 8.637 1.00 91.62 72 THR A C 1
ATOM 543 O O . THR A 1 72 ? -12.229 8.278 8.044 1.00 91.62 72 THR A O 1
ATOM 546 N N . ASN A 1 73 ? -11.305 10.312 7.980 1.00 91.81 73 ASN A N 1
ATOM 547 C CA . ASN A 1 73 ? -11.295 10.401 6.513 1.00 91.81 73 ASN A CA 1
ATOM 548 C C . ASN A 1 73 ? -10.129 9.632 5.853 1.00 91.81 73 ASN A C 1
ATOM 550 O O . ASN A 1 73 ? -9.865 9.811 4.665 1.00 91.81 73 ASN A O 1
ATOM 554 N N . LEU A 1 74 ? -9.386 8.814 6.608 1.00 90.69 74 LEU A N 1
ATOM 555 C CA . LEU A 1 74 ? -8.335 7.966 6.050 1.00 90.69 74 LEU A CA 1
ATOM 556 C C . LEU A 1 74 ? -8.952 6.702 5.454 1.00 90.69 74 LEU A C 1
ATOM 558 O O . LEU A 1 74 ? -9.665 5.969 6.131 1.00 90.69 74 LEU A O 1
ATOM 562 N N . LEU A 1 75 ? -8.641 6.437 4.186 1.00 90.25 75 LEU A N 1
ATOM 563 C CA . LEU A 1 75 ? -9.247 5.332 3.442 1.00 90.25 75 LEU A CA 1
ATOM 564 C C . LEU A 1 75 ? -8.453 4.025 3.553 1.00 90.25 75 LEU A C 1
ATOM 566 O O . LEU A 1 75 ? -9.026 2.951 3.398 1.00 90.25 75 LEU A O 1
ATOM 570 N N . PHE A 1 76 ? -7.139 4.106 3.777 1.00 91.31 76 PHE A N 1
ATOM 571 C CA . PHE A 1 76 ? -6.234 2.958 3.864 1.00 91.31 76 PHE A CA 1
ATOM 572 C C . PHE A 1 76 ? -4.820 3.399 4.272 1.00 91.31 76 PHE A C 1
ATOM 574 O O . PHE A 1 76 ? -4.463 4.575 4.187 1.00 91.31 76 PHE A O 1
ATOM 581 N N . ILE A 1 77 ? -3.980 2.427 4.634 1.00 93.19 77 ILE A N 1
ATOM 582 C CA . ILE A 1 77 ? -2.519 2.560 4.667 1.00 93.19 77 ILE A CA 1
ATOM 583 C C . ILE A 1 77 ? -1.926 1.476 3.773 1.00 93.19 77 ILE A C 1
ATOM 585 O O . ILE A 1 77 ? -2.129 0.283 4.006 1.00 93.19 77 ILE A O 1
ATOM 589 N N . HIS A 1 78 ? -1.157 1.883 2.766 1.00 95.06 78 HIS A N 1
ATOM 590 C CA . HIS A 1 78 ? -0.378 0.974 1.928 1.00 95.06 78 HIS A CA 1
ATOM 591 C C . HIS A 1 78 ? 1.105 1.066 2.278 1.00 95.06 78 HIS A C 1
ATOM 593 O O . HIS A 1 78 ? 1.608 2.134 2.628 1.00 95.06 78 HIS A O 1
ATOM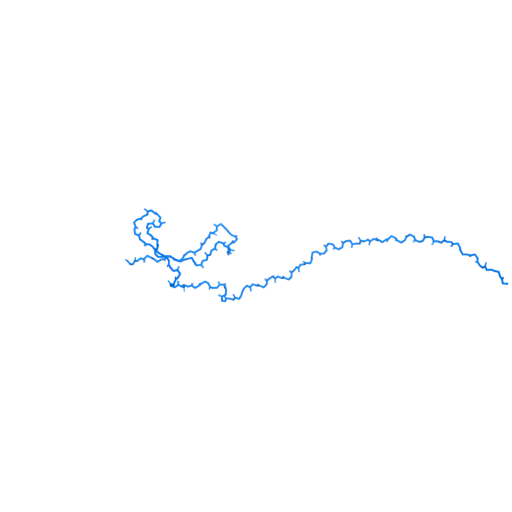 599 N N . ARG A 1 79 ? 1.826 -0.046 2.125 1.00 95.06 79 ARG A N 1
ATOM 600 C CA . ARG A 1 79 ? 3.292 -0.031 2.079 1.00 95.06 79 ARG A CA 1
ATOM 601 C C . ARG A 1 79 ? 3.729 -0.147 0.627 1.00 95.06 79 ARG A C 1
ATOM 603 O O . ARG A 1 79 ? 3.485 -1.177 0.006 1.00 95.06 79 ARG A O 1
ATOM 610 N N . GLY A 1 80 ? 4.361 0.906 0.119 1.00 94.62 80 GLY A N 1
ATOM 611 C CA . GLY A 1 80 ? 4.965 0.954 -1.207 1.00 94.62 80 GLY A CA 1
ATOM 612 C C . GLY A 1 80 ? 6.475 0.705 -1.164 1.00 94.62 80 GLY A C 1
ATOM 613 O O . GLY A 1 80 ? 7.141 1.121 -0.219 1.00 94.62 80 GLY A O 1
ATOM 614 N N . VAL A 1 81 ? 7.007 0.045 -2.189 1.00 94.94 81 VAL A N 1
ATOM 615 C CA . VAL A 1 81 ? 8.437 -0.160 -2.434 1.00 94.94 81 VAL A CA 1
ATOM 616 C C . VAL A 1 81 ? 8.731 0.259 -3.870 1.00 94.94 81 VAL A C 1
ATOM 618 O O . VAL A 1 81 ? 8.201 -0.327 -4.819 1.00 94.94 81 VAL A O 1
ATOM 621 N N . LEU A 1 82 ? 9.564 1.286 -4.012 1.00 92.81 82 LEU A N 1
ATOM 622 C CA . LEU A 1 82 ? 10.168 1.671 -5.283 1.00 92.81 82 LEU A CA 1
ATOM 623 C C . LEU A 1 82 ? 11.431 0.833 -5.489 1.00 92.81 82 LEU A C 1
ATOM 625 O O . LEU A 1 82 ? 12.130 0.521 -4.522 1.00 92.81 82 LEU A O 1
ATOM 629 N N . ALA A 1 83 ? 11.694 0.436 -6.732 1.00 86.19 83 ALA A N 1
ATOM 630 C CA . ALA A 1 83 ? 12.984 -0.154 -7.063 1.00 86.19 83 ALA A CA 1
ATOM 631 C C . ALA A 1 83 ? 14.097 0.901 -6.868 1.00 86.19 83 ALA A C 1
ATOM 633 O O . ALA A 1 83 ? 13.797 2.090 -7.015 1.00 86.19 83 ALA A O 1
ATOM 634 N N . PRO A 1 84 ? 15.324 0.481 -6.503 1.00 81.06 84 PRO A N 1
ATOM 635 C CA . PRO A 1 84 ? 16.485 1.368 -6.431 1.00 81.06 84 PRO A CA 1
ATOM 636 C C . PRO A 1 84 ? 16.727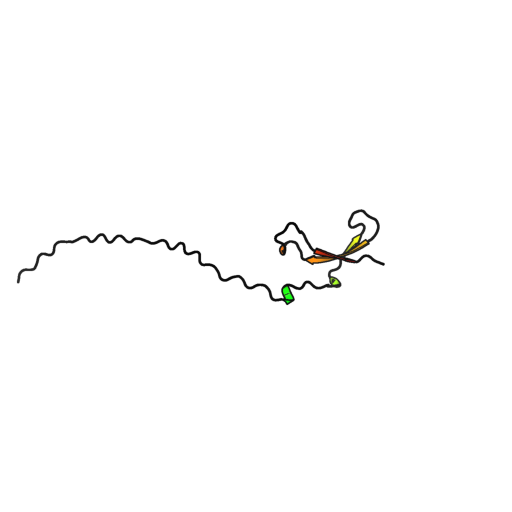 2.155 -7.720 1.00 81.06 84 PRO A C 1
ATOM 638 O O . PRO A 1 84 ? 16.419 1.610 -8.808 1.00 81.06 84 PRO A O 1
#